Protein AF-A0A2Z4FIJ7-F1 (afdb_monomer)

pLDDT: mean 82.0, std 17.86, range [38.94, 97.62]

Sequence (75 aa):
MLLACAASFLLLGCVTPQPGPRYVEQITSSKDTVKLLYSQPIGEQTRRGLIECDRAADGALQNCQNVNIHFNDEE

Structure (mmCIF, N/CA/C/O backbone):
data_AF-A0A2Z4FIJ7-F1
#
_entry.id   AF-A0A2Z4FIJ7-F1
#
loop_
_atom_site.group_PDB
_atom_site.id
_atom_site.type_symbol
_atom_site.label_atom_id
_atom_site.label_alt_id
_atom_site.label_comp_id
_atom_s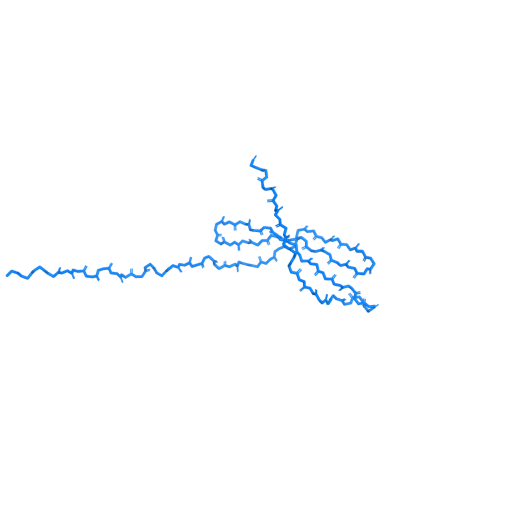ite.label_asym_id
_atom_site.label_entity_id
_atom_site.label_seq_id
_atom_site.pdbx_PDB_ins_code
_atom_site.Cartn_x
_atom_site.Cartn_y
_atom_site.Cartn_z
_atom_site.occupancy
_atom_site.B_iso_or_equiv
_atom_site.auth_seq_id
_atom_site.auth_comp_id
_atom_site.auth_asym_id
_atom_site.auth_atom_id
_atom_site.pdbx_PDB_model_num
ATOM 1 N N . MET A 1 1 ? 38.037 -30.702 -43.302 1.00 38.94 1 MET A N 1
ATOM 2 C CA . MET A 1 1 ? 37.492 -29.331 -43.226 1.00 38.94 1 MET A CA 1
ATOM 3 C C . MET A 1 1 ? 36.576 -29.276 -42.016 1.00 38.94 1 MET A C 1
ATOM 5 O O . MET A 1 1 ? 35.479 -29.811 -42.057 1.00 38.94 1 MET A O 1
ATOM 9 N N . LEU A 1 2 ? 37.105 -28.767 -40.904 1.00 43.44 2 LEU A N 1
ATOM 10 C CA . LEU A 1 2 ? 36.383 -28.581 -39.649 1.00 43.44 2 LEU A CA 1
ATOM 11 C C . LEU A 1 2 ? 35.542 -27.306 -39.771 1.00 43.44 2 LEU A C 1
ATOM 13 O O . LEU A 1 2 ? 36.105 -26.216 -39.741 1.00 43.44 2 LEU A O 1
ATOM 17 N N . LEU A 1 3 ? 34.223 -27.429 -39.921 1.00 42.81 3 LEU A N 1
ATOM 18 C CA . LEU A 1 3 ? 33.316 -26.321 -39.624 1.00 42.81 3 LEU A CA 1
ATOM 19 C C . LEU A 1 3 ? 32.826 -26.510 -38.189 1.00 42.81 3 LEU A C 1
ATOM 21 O O . LEU A 1 3 ? 31.908 -27.278 -37.914 1.00 42.81 3 LEU A O 1
ATOM 25 N N . ALA A 1 4 ? 33.518 -25.850 -37.265 1.00 48.84 4 ALA A N 1
ATOM 26 C CA . ALA A 1 4 ? 33.089 -25.729 -35.887 1.00 48.84 4 ALA A CA 1
ATOM 27 C C . ALA A 1 4 ? 31.831 -24.846 -35.838 1.00 48.84 4 ALA A C 1
ATOM 29 O O . ALA A 1 4 ? 31.887 -23.664 -36.177 1.00 48.84 4 ALA A O 1
ATOM 30 N N . CYS A 1 5 ? 30.704 -25.418 -35.406 1.00 45.12 5 CYS A N 1
ATOM 31 C CA . CYS A 1 5 ? 29.575 -24.653 -34.882 1.00 45.12 5 CYS A CA 1
ATOM 32 C C . CYS A 1 5 ? 30.065 -23.905 -33.638 1.00 45.12 5 CYS A C 1
ATOM 34 O O . CYS A 1 5 ? 30.134 -24.472 -32.548 1.00 45.12 5 CYS A O 1
ATOM 36 N N . ALA A 1 6 ? 30.461 -22.646 -33.814 1.00 53.59 6 ALA A N 1
ATOM 37 C CA . ALA A 1 6 ? 30.772 -21.750 -32.715 1.00 53.59 6 ALA A CA 1
ATOM 38 C C . ALA A 1 6 ? 29.481 -21.484 -31.927 1.00 53.59 6 ALA A C 1
ATOM 40 O O . ALA A 1 6 ? 28.630 -20.690 -32.326 1.00 53.59 6 ALA A O 1
ATOM 41 N N . ALA A 1 7 ? 29.325 -22.209 -30.821 1.00 56.41 7 ALA A N 1
ATOM 42 C CA . ALA A 1 7 ? 28.295 -21.994 -29.822 1.00 56.41 7 ALA A CA 1
ATOM 43 C C . ALA A 1 7 ? 28.568 -20.676 -29.079 1.00 56.41 7 ALA A C 1
ATOM 45 O O . ALA A 1 7 ? 29.147 -20.663 -27.997 1.00 56.41 7 ALA A O 1
ATOM 46 N N . SER A 1 8 ? 28.138 -19.560 -29.660 1.00 55.53 8 SER A N 1
ATOM 47 C CA . SER A 1 8 ? 28.095 -18.257 -28.989 1.00 55.53 8 SER A CA 1
ATOM 48 C C . SER A 1 8 ? 26.743 -18.066 -28.291 1.00 55.53 8 SER A C 1
ATOM 50 O O . SER A 1 8 ? 26.000 -17.141 -28.596 1.00 55.53 8 SER A O 1
ATOM 52 N N . PHE A 1 9 ? 26.409 -18.957 -27.352 1.00 57.34 9 PHE A N 1
ATOM 53 C CA . PHE A 1 9 ? 25.330 -18.753 -26.375 1.00 57.34 9 PHE A CA 1
ATOM 54 C C . PHE A 1 9 ? 25.944 -18.232 -25.071 1.00 57.34 9 PHE A C 1
ATOM 56 O O . PHE A 1 9 ? 25.952 -18.914 -24.049 1.00 57.34 9 PHE A O 1
ATOM 63 N N . LEU A 1 10 ? 26.527 -17.034 -25.108 1.00 56.28 10 LEU A N 1
ATOM 64 C CA . LEU A 1 10 ? 27.011 -16.364 -23.905 1.00 56.28 10 LEU A CA 1
ATOM 65 C C . LEU A 1 10 ? 26.032 -15.249 -23.516 1.00 56.28 10 LEU A C 1
ATOM 67 O O . LEU A 1 10 ? 25.974 -14.202 -24.148 1.00 56.28 10 LEU A O 1
ATOM 71 N N . LEU A 1 11 ? 25.315 -15.499 -22.416 1.00 52.97 11 LEU A N 1
ATOM 72 C CA . LEU A 1 11 ? 24.986 -14.501 -21.392 1.00 52.97 11 LEU A CA 1
ATOM 73 C C . LEU A 1 11 ? 23.938 -13.421 -21.719 1.00 52.97 11 LEU A C 1
ATOM 75 O O . LEU A 1 11 ? 23.958 -12.358 -21.109 1.00 52.97 11 LEU A O 1
ATOM 79 N N . LEU A 1 12 ? 22.926 -13.716 -22.535 1.00 55.31 12 LEU A N 1
ATOM 80 C CA . LEU A 1 12 ? 21.622 -13.062 -22.350 1.00 55.31 12 LEU A CA 1
ATOM 81 C C . LEU A 1 12 ? 20.868 -13.802 -21.241 1.00 55.31 12 LEU A C 1
ATOM 83 O O . LEU A 1 12 ? 19.860 -14.463 -21.478 1.00 55.31 12 LEU A O 1
ATOM 87 N N . GLY A 1 13 ? 21.399 -13.746 -20.017 1.00 51.00 13 GLY A N 1
ATOM 88 C CA . GLY A 1 13 ? 20.564 -14.026 -18.858 1.00 51.00 13 GLY A CA 1
ATOM 89 C C . GLY A 1 13 ? 19.411 -13.040 -18.938 1.00 51.00 13 GLY A C 1
ATOM 90 O O . GLY A 1 13 ? 19.661 -11.838 -18.943 1.00 51.00 13 GLY A O 1
ATOM 91 N N . CYS A 1 14 ? 18.181 -13.529 -19.104 1.00 59.53 14 CYS A N 1
ATOM 92 C CA . CYS A 1 14 ? 16.995 -12.689 -19.061 1.00 59.53 14 CYS A CA 1
ATOM 93 C C . CYS A 1 14 ? 17.067 -11.883 -17.762 1.00 59.53 14 CYS A C 1
ATOM 95 O O . CYS A 1 14 ? 16.823 -12.430 -16.687 1.00 59.53 14 CYS A O 1
ATOM 97 N N . VAL A 1 15 ? 17.466 -10.611 -17.849 1.00 61.72 15 VAL A N 1
ATOM 98 C CA . VAL A 1 15 ? 17.414 -9.685 -16.724 1.00 61.72 15 VAL A CA 1
ATOM 99 C C . VAL A 1 15 ? 15.931 -9.452 -16.518 1.00 61.72 15 VAL A C 1
ATOM 101 O O . VAL A 1 15 ? 15.329 -8.584 -17.142 1.00 61.72 15 VAL A O 1
ATOM 104 N N . THR A 1 16 ? 15.296 -10.319 -15.732 1.00 66.50 16 THR A N 1
ATOM 105 C CA . THR A 1 16 ? 13.915 -10.105 -15.327 1.00 66.50 16 THR A CA 1
ATOM 106 C C . THR A 1 16 ? 13.912 -8.775 -14.589 1.00 66.50 16 THR A C 1
ATOM 108 O O . THR A 1 16 ? 14.683 -8.652 -13.629 1.00 66.50 16 THR A O 1
ATOM 111 N N . PRO A 1 17 ? 13.134 -7.778 -15.037 1.00 73.50 17 PRO A N 1
ATOM 112 C CA . PRO A 1 17 ? 13.149 -6.467 -14.417 1.00 73.50 17 PRO A CA 1
ATOM 113 C C . PRO A 1 17 ? 12.852 -6.635 -12.930 1.00 73.50 17 PRO A C 1
ATOM 115 O O . PRO A 1 17 ? 11.787 -7.121 -12.543 1.00 73.50 17 PRO A O 1
ATOM 118 N N . GLN A 1 18 ? 13.841 -6.319 -12.095 1.00 79.31 18 GLN A N 1
ATOM 119 C CA . GLN A 1 18 ? 13.673 -6.415 -10.658 1.00 79.31 18 GLN A CA 1
ATOM 120 C C . GLN A 1 18 ? 12.770 -5.263 -10.216 1.00 79.31 18 GLN A C 1
ATOM 122 O O . GLN A 1 18 ? 13.020 -4.115 -10.596 1.00 79.31 18 GLN A O 1
ATOM 127 N N . PRO A 1 19 ? 11.712 -5.543 -9.441 1.00 86.88 19 PRO A N 1
ATOM 128 C CA . PRO A 1 19 ? 10.874 -4.488 -8.908 1.00 86.88 19 PRO A CA 1
ATOM 129 C C . PRO A 1 19 ? 11.692 -3.641 -7.926 1.00 86.88 19 PRO A C 1
ATOM 131 O O . PRO A 1 19 ? 12.274 -4.164 -6.975 1.00 86.88 19 PRO A O 1
ATOM 134 N N . GLY A 1 20 ? 11.729 -2.332 -8.160 1.00 89.50 20 GLY A N 1
ATOM 135 C CA . GLY A 1 20 ? 12.333 -1.363 -7.253 1.00 89.50 20 GLY A CA 1
ATOM 136 C C . GLY A 1 20 ? 11.471 -1.110 -6.009 1.00 89.50 20 GLY A C 1
ATOM 137 O O . GLY A 1 20 ? 10.463 -1.791 -5.785 1.00 89.50 20 GLY A O 1
ATOM 138 N N . PRO A 1 21 ? 11.849 -0.139 -5.163 1.00 92.75 21 PRO A N 1
ATOM 139 C CA . PRO A 1 21 ? 11.074 0.205 -3.976 1.00 92.75 21 PRO A CA 1
ATOM 140 C C . PRO A 1 21 ? 9.687 0.743 -4.349 1.00 92.75 21 PRO A C 1
ATOM 142 O O . PRO A 1 21 ? 9.487 1.321 -5.415 1.00 92.75 21 PRO A O 1
ATOM 145 N N . ARG A 1 22 ? 8.718 0.556 -3.450 1.00 93.81 22 ARG A N 1
ATOM 146 C CA . ARG A 1 22 ? 7.386 1.154 -3.588 1.00 93.81 22 ARG A CA 1
ATOM 147 C C . ARG A 1 22 ? 7.400 2.567 -3.027 1.00 93.81 22 ARG A C 1
ATOM 149 O O . ARG A 1 22 ? 7.831 2.770 -1.893 1.00 93.81 22 ARG A O 1
ATOM 156 N N . TYR A 1 23 ? 6.869 3.505 -3.794 1.00 95.06 23 TYR A N 1
ATOM 157 C CA . TYR A 1 23 ? 6.665 4.887 -3.391 1.00 95.06 23 TYR A CA 1
ATOM 158 C C . TYR A 1 23 ? 5.184 5.094 -3.112 1.00 95.06 23 TYR A C 1
ATOM 160 O O . TYR A 1 23 ? 4.354 4.853 -3.981 1.00 95.06 23 TYR A O 1
ATOM 168 N N . VAL A 1 24 ? 4.846 5.490 -1.885 1.00 95.38 24 VAL A N 1
ATOM 169 C CA . VAL A 1 24 ? 3.456 5.761 -1.506 1.00 95.38 24 VAL A CA 1
ATOM 170 C C .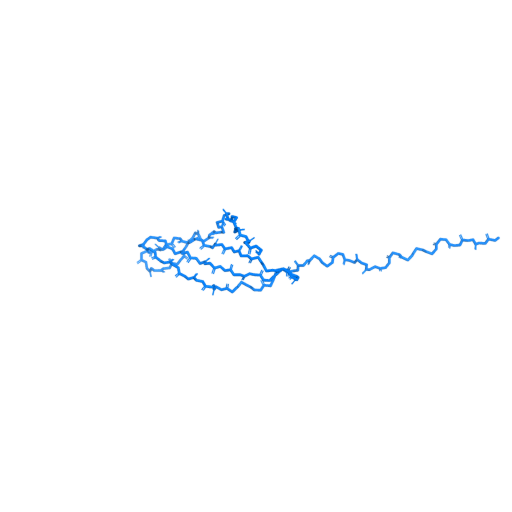 VAL A 1 24 ? 3.062 7.127 -2.055 1.00 95.38 24 VAL A C 1
ATOM 172 O O . VAL A 1 24 ? 3.650 8.139 -1.684 1.00 95.38 24 VAL A O 1
ATOM 175 N N . GLU A 1 25 ? 2.066 7.139 -2.932 1.00 95.12 25 GLU A N 1
ATOM 176 C CA . GLU A 1 25 ? 1.561 8.338 -3.606 1.00 95.12 25 GLU A CA 1
ATOM 177 C C . GLU A 1 25 ? 0.405 8.968 -2.830 1.00 95.12 25 GLU A C 1
ATOM 179 O O . GLU A 1 25 ? 0.296 10.188 -2.737 1.00 95.12 25 GLU A O 1
ATOM 184 N N . GLN A 1 26 ? -0.453 8.133 -2.240 1.00 96.31 26 GLN A N 1
ATOM 185 C CA . GLN A 1 26 ? -1.596 8.587 -1.459 1.00 96.31 26 GLN A CA 1
ATOM 186 C C . GLN A 1 26 ? -1.892 7.620 -0.318 1.00 96.31 26 GLN A C 1
ATOM 188 O O . GLN A 1 26 ? -1.808 6.400 -0.464 1.00 96.31 26 GLN A O 1
ATOM 193 N N . ILE A 1 27 ? -2.306 8.183 0.816 1.00 95.94 27 ILE A N 1
ATOM 194 C CA . ILE A 1 27 ? -2.806 7.437 1.968 1.00 95.94 27 ILE A CA 1
ATOM 195 C C . ILE A 1 27 ? -4.249 7.861 2.204 1.00 95.94 27 ILE A C 1
ATOM 197 O O . ILE A 1 27 ? -4.552 9.047 2.309 1.00 95.94 27 ILE A O 1
ATOM 201 N N . THR A 1 28 ? -5.159 6.899 2.280 1.00 95.19 28 THR A N 1
ATOM 202 C CA . THR A 1 28 ? -6.555 7.135 2.655 1.00 95.19 28 THR A CA 1
ATOM 203 C C . THR A 1 28 ? -6.893 6.270 3.853 1.00 95.19 28 THR A C 1
ATOM 205 O O . THR A 1 28 ? -6.554 5.092 3.898 1.00 95.19 28 THR A O 1
ATOM 208 N N . SER A 1 29 ? -7.541 6.860 4.849 1.00 92.94 29 SER A N 1
ATOM 209 C CA . SER A 1 29 ? -7.838 6.198 6.112 1.00 92.94 29 SER A CA 1
ATOM 210 C C . SER A 1 29 ? -9.329 6.264 6.399 1.00 92.94 29 SER A C 1
ATOM 212 O O . SER A 1 29 ? -9.928 7.333 6.330 1.00 92.94 29 SER A O 1
ATOM 214 N N . SER A 1 30 ? -9.898 5.131 6.790 1.00 90.19 30 SER A N 1
ATOM 215 C CA . SER A 1 30 ? -11.209 5.030 7.424 1.00 90.19 30 SER A CA 1
ATOM 216 C C . SER A 1 30 ? -11.044 4.616 8.893 1.00 90.19 30 SER A C 1
ATOM 218 O O . SER A 1 30 ? -9.925 4.600 9.421 1.00 90.19 30 SER A O 1
ATOM 220 N N . LYS A 1 31 ? -12.167 4.332 9.566 1.00 91.25 31 LYS A N 1
ATOM 221 C CA . LYS A 1 31 ? -12.188 3.881 10.962 1.00 91.25 31 LYS A CA 1
ATOM 222 C C . LYS A 1 31 ? -11.417 2.568 11.142 1.00 91.25 31 LYS A C 1
ATOM 224 O O . LYS A 1 31 ? -10.556 2.501 12.011 1.00 91.25 31 LYS A O 1
ATOM 229 N N . ASP A 1 32 ? -11.687 1.594 10.278 1.00 94.56 32 ASP A N 1
ATOM 230 C CA . ASP A 1 32 ? -11.196 0.219 10.426 1.00 94.56 32 ASP A CA 1
ATOM 231 C C . ASP A 1 32 ? -10.147 -0.160 9.366 1.00 94.56 32 ASP A C 1
ATOM 233 O O . ASP A 1 32 ? -9.565 -1.237 9.429 1.00 94.56 32 ASP A O 1
ATOM 237 N N . THR A 1 33 ? -9.872 0.718 8.393 1.00 95.25 33 THR A N 1
ATOM 238 C CA . THR A 1 33 ? -9.047 0.382 7.224 1.00 95.25 33 THR A CA 1
ATOM 239 C C . THR A 1 33 ? -8.120 1.527 6.821 1.00 95.25 33 THR A C 1
ATOM 241 O O . THR A 1 33 ? -8.470 2.708 6.907 1.00 95.25 33 THR A O 1
ATOM 244 N N . VAL A 1 34 ? -6.941 1.187 6.309 1.00 96.94 34 VAL A N 1
ATOM 245 C CA . VAL A 1 34 ? -6.009 2.112 5.659 1.00 96.94 34 VAL A CA 1
ATOM 246 C C . VAL A 1 34 ? -5.676 1.602 4.264 1.00 96.94 34 VAL A C 1
ATOM 248 O O . VAL A 1 34 ? -5.371 0.429 4.072 1.00 96.94 34 VAL A O 1
ATOM 251 N N . LYS A 1 35 ? -5.727 2.504 3.287 1.00 96.75 35 LYS A N 1
ATOM 252 C CA . LYS A 1 35 ? -5.423 2.256 1.881 1.00 96.75 35 LYS A CA 1
ATOM 253 C C . LYS A 1 35 ? -4.216 3.089 1.469 1.00 96.75 35 LYS A C 1
ATOM 255 O O . LYS A 1 35 ? -4.179 4.292 1.720 1.00 96.75 35 LYS A O 1
ATOM 260 N N . LEU A 1 36 ? -3.242 2.443 0.845 1.00 96.38 36 LEU A N 1
ATOM 261 C CA . LEU A 1 36 ? -1.979 3.023 0.403 1.00 96.38 36 LEU A CA 1
ATOM 262 C C . LEU A 1 36 ? -1.882 2.837 -1.110 1.00 96.38 36 LEU A C 1
ATOM 264 O O . LEU A 1 36 ? -1.667 1.718 -1.583 1.00 96.38 36 LEU A O 1
ATOM 268 N N . LEU A 1 37 ? -2.060 3.916 -1.866 1.00 95.94 37 LEU A N 1
ATOM 269 C CA . LEU A 1 37 ? -1.768 3.925 -3.296 1.00 95.94 37 LEU A CA 1
ATOM 270 C C . LEU A 1 37 ? -0.257 4.050 -3.465 1.00 95.94 37 LEU A C 1
ATOM 272 O O . LEU A 1 37 ? 0.357 4.916 -2.838 1.00 95.94 37 LEU A O 1
ATOM 276 N N . TYR A 1 38 ? 0.338 3.189 -4.282 1.00 94.75 38 TYR A N 1
ATOM 277 C CA . TYR A 1 38 ? 1.769 3.208 -4.541 1.00 94.75 38 TYR A CA 1
ATOM 278 C C . TYR A 1 38 ? 2.092 3.119 -6.029 1.00 94.75 38 TYR A C 1
ATOM 280 O O . TYR A 1 38 ? 1.376 2.469 -6.793 1.00 94.75 38 TYR A O 1
ATOM 288 N N . SER A 1 39 ? 3.239 3.680 -6.399 1.00 94.62 39 SER A N 1
ATOM 289 C CA . SER A 1 39 ? 3.955 3.369 -7.634 1.00 94.62 39 SER A CA 1
ATOM 290 C C . SER A 1 39 ? 5.212 2.559 -7.344 1.00 94.62 39 SER A C 1
ATOM 292 O O . SER A 1 39 ? 5.843 2.672 -6.291 1.00 94.62 39 SER A O 1
ATOM 294 N N . GLN A 1 40 ? 5.561 1.676 -8.272 1.00 93.88 40 GLN A N 1
ATOM 295 C CA . GLN A 1 40 ? 6.729 0.815 -8.186 1.00 93.88 40 GLN A CA 1
ATOM 296 C C . GLN A 1 40 ? 7.395 0.729 -9.563 1.00 93.88 40 GLN A C 1
ATOM 298 O O . GLN A 1 40 ? 6.755 0.249 -10.502 1.00 93.88 40 GLN A O 1
ATOM 303 N N . PRO A 1 41 ? 8.661 1.151 -9.707 1.00 91.62 41 PRO A N 1
ATOM 304 C CA . PRO A 1 41 ? 9.397 0.939 -10.943 1.00 91.62 41 PRO A CA 1
ATOM 305 C C . PRO A 1 41 ? 9.699 -0.557 -11.116 1.00 91.62 41 PRO A C 1
ATOM 307 O O . PRO A 1 41 ? 10.123 -1.232 -10.175 1.00 91.62 41 PRO A O 1
ATOM 310 N N . ILE A 1 42 ? 9.467 -1.085 -12.313 1.00 89.69 42 ILE A N 1
ATOM 311 C CA . ILE A 1 42 ? 9.743 -2.464 -12.726 1.00 89.69 42 ILE A CA 1
ATOM 312 C C . ILE A 1 42 ? 10.428 -2.387 -14.095 1.00 89.69 42 ILE 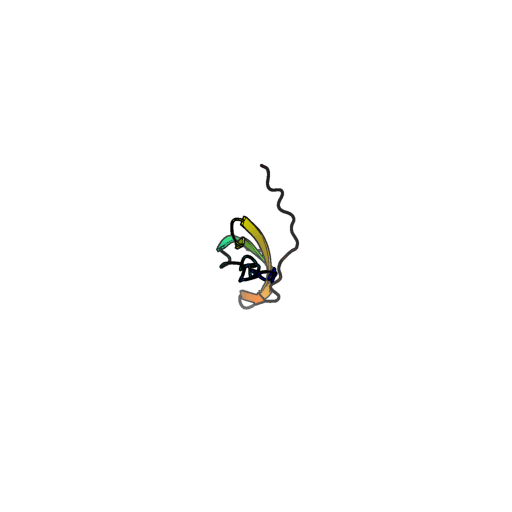A C 1
ATOM 314 O O . ILE A 1 42 ? 9.778 -2.350 -15.140 1.00 89.69 42 ILE A O 1
ATOM 318 N N . GLY A 1 43 ? 11.762 -2.329 -14.087 1.00 87.81 43 GLY A N 1
ATOM 319 C CA . GLY A 1 43 ? 12.534 -2.035 -15.297 1.00 87.81 43 GLY A CA 1
ATOM 320 C C . GLY A 1 43 ? 12.246 -0.618 -15.795 1.00 87.81 43 GLY A C 1
ATOM 321 O O . GLY A 1 43 ? 12.398 0.336 -15.039 1.00 87.81 43 GLY A O 1
ATOM 322 N N . GLU A 1 44 ? 11.814 -0.492 -17.049 1.00 86.38 44 GLU A N 1
ATOM 323 C CA . GLU A 1 44 ? 11.448 0.792 -17.671 1.00 86.38 44 GLU A CA 1
ATOM 324 C C . GLU A 1 44 ? 9.984 1.196 -17.426 1.00 86.38 44 GLU A C 1
ATOM 326 O O . GLU A 1 44 ? 9.571 2.290 -17.798 1.00 86.38 44 GLU A O 1
ATOM 331 N N . GLN A 1 45 ? 9.186 0.322 -16.807 1.00 87.38 45 GLN A N 1
ATOM 332 C CA . GLN A 1 45 ? 7.770 0.570 -16.547 1.00 87.38 45 GLN A CA 1
ATOM 333 C C . GLN A 1 45 ? 7.540 0.980 -15.094 1.00 87.38 45 GLN A C 1
ATOM 335 O O . GLN A 1 45 ? 8.248 0.539 -14.190 1.00 87.38 45 GLN A O 1
ATOM 340 N N . THR A 1 46 ? 6.490 1.761 -14.852 1.00 89.00 46 THR A N 1
ATOM 341 C CA . THR A 1 46 ? 6.001 2.048 -13.500 1.00 89.00 46 THR A CA 1
ATOM 342 C C . THR A 1 46 ? 4.668 1.353 -13.304 1.00 89.00 46 THR A C 1
ATOM 344 O O . THR A 1 46 ? 3.691 1.656 -13.980 1.00 89.00 46 THR A O 1
ATOM 347 N N . ARG A 1 47 ? 4.612 0.428 -12.347 1.00 89.44 47 ARG A N 1
A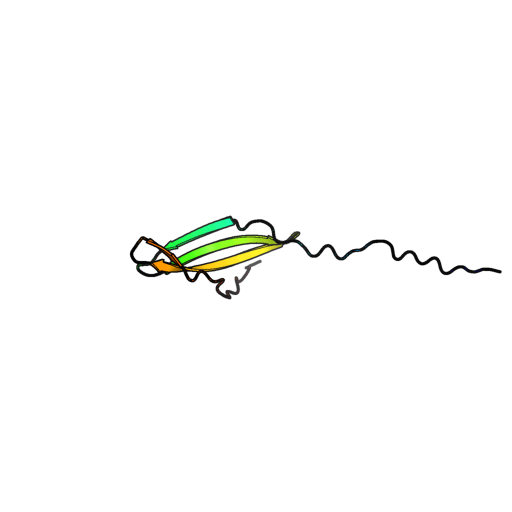TOM 348 C CA . ARG A 1 47 ? 3.370 -0.223 -11.943 1.00 89.44 47 ARG A CA 1
ATOM 349 C C . ARG A 1 47 ? 2.736 0.550 -10.796 1.00 89.44 47 ARG A C 1
ATOM 351 O O . ARG A 1 47 ? 3.387 0.775 -9.779 1.00 89.44 47 ARG A O 1
ATOM 358 N N . ARG A 1 48 ? 1.448 0.866 -10.920 1.00 92.69 48 ARG A N 1
ATOM 359 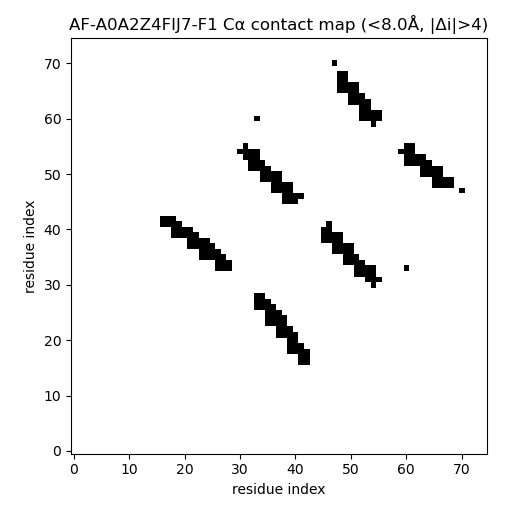C CA . ARG A 1 48 ? 0.628 1.348 -9.802 1.00 92.69 48 ARG A CA 1
ATOM 360 C C . ARG A 1 48 ? -0.085 0.193 -9.105 1.00 92.69 48 ARG A C 1
ATOM 362 O O . ARG A 1 48 ? -0.399 -0.831 -9.716 1.00 92.69 48 ARG A O 1
ATOM 369 N N . GLY A 1 49 ? -0.303 0.336 -7.806 1.00 93.50 49 GLY A N 1
ATOM 370 C CA . GLY A 1 49 ? -0.959 -0.666 -6.974 1.00 93.50 49 GLY A CA 1
ATOM 371 C C . GLY A 1 49 ? -1.591 -0.046 -5.738 1.00 93.50 49 GLY A C 1
ATOM 372 O O . GLY A 1 49 ? -1.270 1.076 -5.356 1.00 93.50 49 GLY A O 1
ATOM 373 N N . LEU A 1 50 ? -2.488 -0.790 -5.095 1.00 95.19 50 LEU A N 1
ATOM 374 C CA . LEU A 1 50 ? -3.090 -0.397 -3.825 1.00 95.19 50 LEU A CA 1
ATOM 375 C C . LEU A 1 50 ? -2.801 -1.470 -2.779 1.00 95.19 50 LEU A C 1
ATOM 377 O O . LEU A 1 50 ? -3.004 -2.656 -3.037 1.00 95.19 50 LEU A O 1
ATOM 381 N N . ILE A 1 51 ? -2.340 -1.057 -1.603 1.00 96.31 51 ILE A N 1
ATOM 382 C CA . ILE A 1 51 ? -2.275 -1.911 -0.415 1.00 96.31 51 ILE A CA 1
ATOM 383 C C . ILE A 1 51 ? -3.420 -1.506 0.502 1.00 96.31 51 ILE A C 1
ATOM 385 O O . ILE A 1 51 ? -3.588 -0.326 0.798 1.00 96.31 51 ILE A O 1
ATOM 389 N N . GLU A 1 52 ? -4.192 -2.480 0.957 1.00 97.19 52 GLU A N 1
ATOM 390 C CA . GLU A 1 52 ? -5.241 -2.296 1.953 1.00 97.19 52 GLU A CA 1
ATOM 391 C C . GLU A 1 52 ? -4.848 -3.048 3.222 1.00 97.19 52 GLU A C 1
ATOM 393 O O . GLU A 1 52 ? -4.449 -4.209 3.150 1.00 97.19 52 GLU A O 1
ATOM 398 N N . CYS A 1 53 ? -4.912 -2.364 4.360 1.00 97.56 53 CYS A N 1
ATOM 399 C CA . CYS A 1 53 ? -4.603 -2.891 5.683 1.00 97.56 53 CYS A CA 1
ATOM 400 C C . CYS A 1 53 ? -5.778 -2.634 6.624 1.00 97.56 53 CYS A C 1
ATOM 402 O O . CYS A 1 53 ? -6.391 -1.564 6.567 1.00 97.56 53 CYS A O 1
ATOM 404 N N . ASP A 1 54 ? -6.010 -3.546 7.559 1.00 97.62 54 ASP A N 1
ATOM 405 C CA . ASP A 1 54 ? -6.889 -3.300 8.696 1.00 97.62 54 ASP A CA 1
ATOM 406 C C . ASP A 1 54 ? -6.167 -2.429 9.728 1.00 97.62 54 ASP A C 1
ATOM 408 O O . ASP A 1 54 ? -4.952 -2.544 9.925 1.00 97.62 54 ASP A O 1
ATOM 412 N N . ARG A 1 55 ? -6.922 -1.576 10.422 1.00 95.56 55 ARG A N 1
ATOM 413 C CA . ARG A 1 55 ? -6.431 -0.811 11.569 1.00 95.56 55 ARG A CA 1
ATOM 414 C C . ARG A 1 55 ? -6.876 -1.485 12.865 1.00 95.56 55 ARG A C 1
ATOM 416 O O . ARG A 1 55 ? -8.067 -1.556 13.159 1.00 95.56 55 ARG A O 1
ATOM 423 N N . ALA A 1 56 ? -5.911 -1.940 13.655 1.00 94.31 56 ALA A N 1
ATOM 424 C CA . ALA A 1 56 ? -6.151 -2.437 15.002 1.00 94.31 56 ALA A CA 1
ATOM 425 C C . ALA A 1 56 ? -6.523 -1.295 15.970 1.00 94.31 56 ALA A C 1
ATOM 427 O O .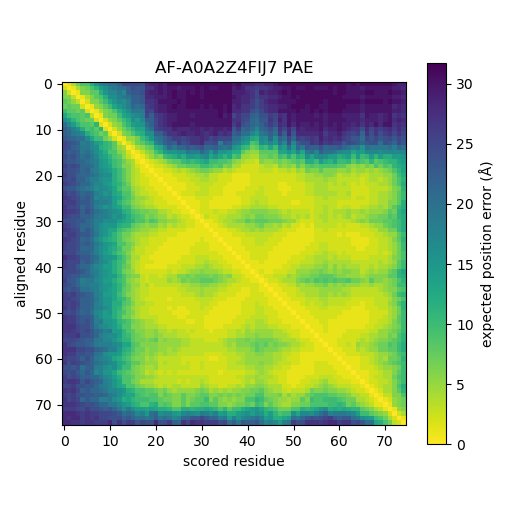 ALA A 1 56 ? -6.314 -0.114 15.686 1.00 94.31 56 ALA A O 1
ATOM 428 N N . ALA A 1 57 ? -7.072 -1.643 17.138 1.00 92.00 57 ALA A N 1
ATOM 429 C CA . ALA A 1 57 ? -7.527 -0.665 18.133 1.00 92.00 57 ALA A CA 1
ATOM 430 C C . ALA A 1 57 ? -6.395 0.218 18.697 1.00 92.00 57 ALA A C 1
ATOM 432 O O . ALA A 1 57 ? -6.651 1.335 19.140 1.00 92.00 57 ALA A O 1
ATOM 433 N N . ASP A 1 58 ? -5.153 -0.267 18.658 1.00 93.44 58 ASP A N 1
ATOM 434 C CA . ASP A 1 58 ? -3.939 0.467 19.034 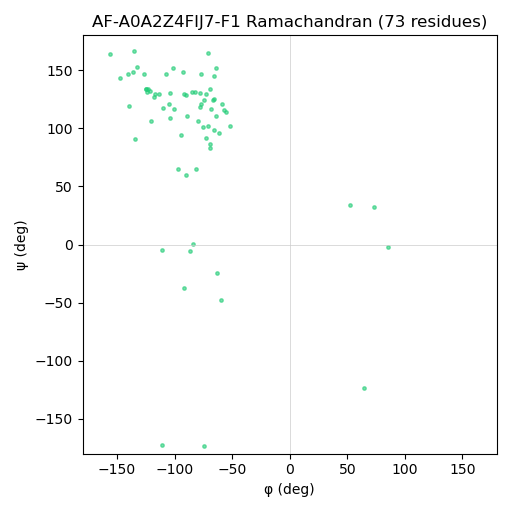1.00 93.44 58 ASP A CA 1
ATOM 435 C C . ASP A 1 58 ? -3.375 1.337 17.892 1.00 93.44 58 ASP A C 1
ATOM 437 O O . ASP A 1 58 ? -2.368 2.022 18.062 1.00 93.44 58 ASP A O 1
ATOM 441 N N . GLY A 1 59 ? -4.030 1.335 16.727 1.00 88.69 59 GLY A N 1
ATOM 442 C CA . GLY A 1 59 ? -3.609 2.061 15.535 1.00 88.69 59 GLY A CA 1
ATOM 443 C C . GLY A 1 59 ? -2.606 1.311 14.657 1.00 88.69 59 GLY A C 1
ATOM 444 O O . GLY A 1 59 ? -2.260 1.831 13.591 1.00 88.69 59 GLY A O 1
ATOM 445 N N . ALA A 1 60 ? -2.163 0.110 15.045 1.00 94.12 60 ALA A N 1
ATOM 446 C CA . ALA A 1 60 ? -1.277 -0.704 14.224 1.00 94.12 60 ALA A CA 1
ATOM 447 C C . ALA A 1 60 ? -1.978 -1.163 12.935 1.00 94.12 60 ALA A C 1
ATOM 449 O O . ALA A 1 60 ? -3.183 -1.429 12.912 1.00 94.12 60 ALA A O 1
ATOM 450 N N . LEU A 1 61 ? -1.208 -1.255 11.849 1.00 95.56 61 LEU A N 1
ATOM 451 C CA . LEU A 1 61 ? -1.689 -1.802 10.584 1.00 95.56 61 LEU A CA 1
ATOM 452 C C . LEU A 1 61 ? -1.442 -3.308 10.552 1.00 95.56 61 LEU A C 1
ATOM 454 O O . LEU A 1 61 ? -0.318 -3.760 10.775 1.00 95.56 61 LEU A O 1
ATOM 458 N N . GLN A 1 62 ? -2.482 -4.071 10.241 1.00 96.62 62 GLN A N 1
ATOM 459 C CA . GLN A 1 62 ? -2.437 -5.528 10.167 1.00 96.62 62 GLN A CA 1
ATOM 460 C C . GLN A 1 62 ? -3.150 -6.028 8.908 1.00 96.62 62 GLN A C 1
ATOM 462 O O . GLN A 1 62 ? -3.841 -5.268 8.233 1.00 96.62 62 GLN A O 1
ATOM 467 N N . ASN A 1 63 ? -2.950 -7.302 8.564 1.00 96.06 63 ASN A N 1
ATOM 468 C CA . ASN A 1 63 ? -3.586 -7.945 7.404 1.00 96.06 63 ASN A CA 1
ATOM 469 C C . ASN A 1 63 ? -3.400 -7.181 6.075 1.00 96.06 63 ASN A C 1
ATOM 471 O O . ASN A 1 63 ? -4.281 -7.170 5.220 1.00 96.06 63 ASN A O 1
ATOM 475 N N . CYS A 1 64 ? -2.247 -6.530 5.897 1.00 96.25 64 CYS A N 1
ATOM 476 C CA . CYS A 1 64 ? -1.959 -5.744 4.704 1.00 96.25 64 CYS A CA 1
ATOM 477 C C . CYS A 1 64 ? -1.849 -6.623 3.452 1.00 96.25 64 CYS A C 1
ATOM 479 O O . CYS A 1 64 ? -0.994 -7.508 3.376 1.00 96.25 64 CYS A O 1
ATOM 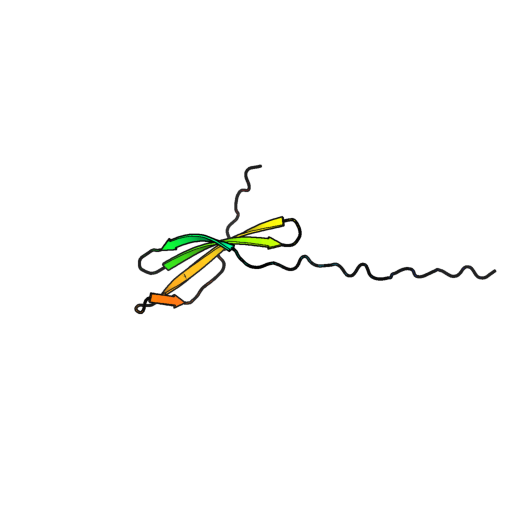481 N N . GLN A 1 65 ? -2.647 -6.321 2.431 1.00 96.12 65 GLN A N 1
ATOM 482 C CA . GLN A 1 65 ? -2.692 -7.077 1.182 1.00 96.12 65 GLN A CA 1
ATOM 483 C C . GLN A 1 65 ? -2.720 -6.162 -0.042 1.00 96.12 65 GLN A C 1
ATOM 485 O O . GLN A 1 65 ? -3.257 -5.058 0.001 1.00 96.12 65 GLN A O 1
ATOM 490 N N . ASN A 1 66 ? -2.140 -6.626 -1.154 1.00 92.88 66 ASN A N 1
ATOM 491 C CA . ASN A 1 66 ? -2.289 -5.927 -2.431 1.00 92.88 66 ASN A CA 1
ATOM 492 C C . ASN A 1 66 ? -3.701 -6.172 -2.963 1.00 92.88 66 ASN A C 1
ATOM 494 O O . ASN A 1 66 ? -4.096 -7.321 -3.160 1.00 92.88 66 ASN A O 1
ATOM 498 N N . VAL A 1 67 ? -4.428 -5.099 -3.242 1.00 91.88 67 VAL A N 1
ATOM 499 C CA . VAL A 1 67 ? -5.730 -5.168 -3.899 1.00 91.88 67 VAL A CA 1
ATOM 500 C C . VAL A 1 67 ? -5.498 -5.276 -5.401 1.00 91.88 67 VAL A C 1
ATOM 502 O O . VAL A 1 67 ? -4.708 -4.522 -5.975 1.00 91.88 67 VAL A O 1
ATOM 505 N N . ASN A 1 68 ? -6.170 -6.228 -6.046 1.00 84.81 68 ASN A N 1
ATOM 506 C CA . ASN A 1 68 ? -6.107 -6.364 -7.494 1.00 84.81 68 ASN A CA 1
ATOM 507 C C . ASN A 1 68 ? -6.952 -5.257 -8.138 1.00 84.81 68 ASN A C 1
ATOM 509 O O . ASN A 1 68 ? -8.179 -5.332 -8.138 1.00 84.81 68 ASN A O 1
ATOM 513 N N . ILE A 1 69 ? -6.290 -4.211 -8.628 1.00 82.94 69 ILE A N 1
ATOM 514 C CA . ILE A 1 69 ? -6.921 -3.063 -9.280 1.00 82.94 69 ILE A CA 1
ATOM 515 C C . ILE A 1 69 ? -6.308 -2.920 -10.665 1.00 82.94 69 ILE A C 1
ATOM 517 O O . ILE A 1 69 ? -5.085 -2.922 -10.815 1.00 82.94 69 ILE A O 1
ATOM 521 N N . HIS A 1 70 ? -7.169 -2.777 -11.665 1.00 79.50 70 HIS A N 1
ATOM 522 C CA . HIS A 1 70 ? -6.764 -2.353 -12.993 1.00 79.50 70 HIS A CA 1
ATOM 523 C C . HIS A 1 70 ? -6.834 -0.834 -13.041 1.00 79.50 70 HIS A C 1
ATOM 525 O O . HIS A 1 70 ? -7.910 -0.245 -12.948 1.00 79.50 70 HIS A O 1
ATOM 531 N N . PHE A 1 71 ? -5.666 -0.207 -13.118 1.00 78.38 71 PHE A N 1
ATOM 532 C CA . PHE A 1 71 ? -5.576 1.211 -13.410 1.00 78.38 71 PHE A CA 1
ATOM 533 C C . PHE A 1 71 ? -5.805 1.356 -14.909 1.00 78.38 71 PHE A C 1
ATOM 535 O O . PHE A 1 71 ? -5.094 0.739 -15.699 1.00 78.38 71 PHE A O 1
ATOM 542 N N . ASN A 1 72 ? -6.827 2.120 -15.290 1.00 76.88 72 ASN A N 1
ATOM 543 C CA . ASN A 1 72 ? -6.918 2.592 -16.660 1.00 76.88 72 ASN A CA 1
ATOM 544 C C . ASN A 1 72 ? -5.818 3.638 -16.803 1.00 76.88 72 ASN A C 1
ATOM 546 O O . ASN A 1 72 ? -5.928 4.745 -16.272 1.00 76.88 72 ASN A O 1
ATOM 550 N N . ASP A 1 73 ? -4.721 3.243 -17.431 1.00 63.09 73 ASP A N 1
ATOM 551 C CA . ASP A 1 73 ? -3.736 4.188 -17.918 1.00 63.09 73 ASP A CA 1
ATOM 552 C C . ASP A 1 73 ? -4.388 4.850 -19.140 1.00 63.09 73 ASP A C 1
ATOM 554 O O . ASP A 1 73 ? -4.406 4.283 -20.228 1.00 63.09 73 ASP A O 1
ATOM 558 N N . GLU A 1 74 ? -5.071 5.977 -18.928 1.00 56.00 74 GLU A N 1
ATOM 559 C CA . GLU A 1 74 ? -5.466 6.843 -20.040 1.00 56.00 74 GLU A CA 1
ATOM 560 C C . GLU A 1 74 ? -4.167 7.367 -20.674 1.00 56.00 74 GLU A C 1
ATOM 562 O O . GLU A 1 74 ? -3.415 8.094 -20.020 1.00 56.00 74 GLU A O 1
ATOM 567 N N . GLU A 1 75 ? -3.884 6.890 -21.892 1.00 45.78 75 GLU A N 1
ATOM 568 C CA . GLU A 1 75 ? -2.831 7.381 -22.800 1.00 45.78 75 GLU A CA 1
ATOM 569 C C . GLU A 1 75 ? -3.001 8.869 -23.133 1.00 45.78 75 GLU A C 1
ATOM 571 O O . GLU A 1 75 ? -4.141 9.289 -23.451 1.00 45.78 75 GLU A O 1
#

Organism: NCBI:txid1548548

Secondary structure (DSSP, 8-state):
------------------B---EEEEEEE-SSEEEEEEEEEETTEEEEEEEEEEEPTTS-EEEEEEE--------

Foldseek 3Di:
DDPDPPPPPPDPPVPQQDKADWDFPDWDDDPFKIKTWTWIDRPPDIDIWIWMFTQDPVRDTHPIDIDDDDDPPPD

Nearest PDB structures (foldseek):
  3f8x-assembly2_C  TM=8.137E-01  e=4.945E-01  Pectobacterium atrosepticum SCRI1043
  5tph-assembly1_A  TM=8.218E-01  e=5.231E-01  synthetic construct
  6p44-assembly1_B  TM=7.028E-01  e=4.945E-01  Mycolicibacterium hassiacum DSM 44199
  6w90-assembly1_A  TM=7.318E-01  e=3.732E-01  synthetic construct
  7jta-assembly1_A  TM=7.669E-01  e=2.137E+00  Clostridia bacterium

Mean predicted aligned error: 10.68 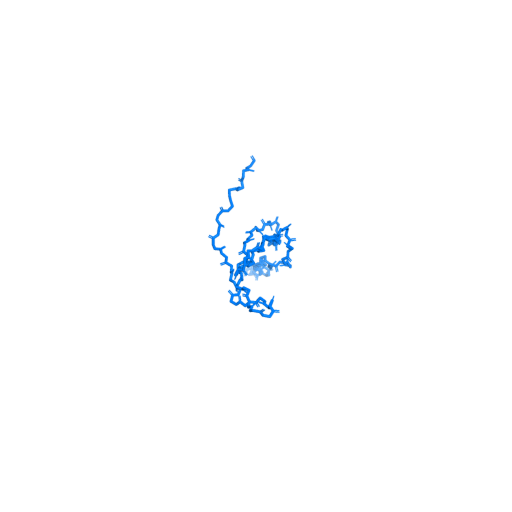Å

Radius of gyration: 21.65 Å; Cα contacts (8 Å, |Δi|>4): 110; chains: 1; bounding box: 50×38×62 Å

Solvent-accessible surface area (backbone atoms only — not comparable to full-atom values): 4860 Å² total; per-residue (Å²): 136,88,81,76,81,79,82,82,84,75,81,81,65,80,77,68,60,61,70,53,72,77,43,78,76,45,79,48,77,60,92,55,36,37,37,37,34,28,41,26,43,40,62,97,42,75,47,71,50,36,35,41,22,38,40,46,97,87,65,50,77,39,84,71,39,77,52,95,69,86,77,82,78,83,126